Protein AF-A0A358HXK4-F1 (afd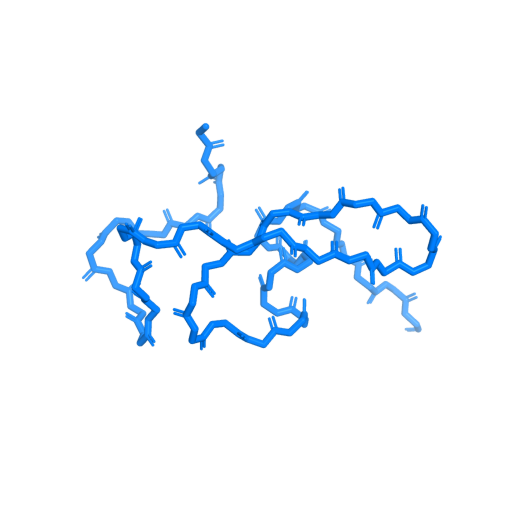b_monomer)

Organism: NCBI:txid168935

Structure (mmCIF, N/CA/C/O backbone):
data_AF-A0A358HXK4-F1
#
_entry.id   AF-A0A358HXK4-F1
#
loop_
_atom_site.group_PDB
_atom_site.id
_atom_site.type_symbol
_atom_site.label_atom_id
_atom_site.label_alt_id
_atom_site.label_comp_id
_atom_site.label_asym_id
_atom_site.label_entity_id
_atom_site.label_seq_id
_atom_site.pdbx_PDB_ins_code
_atom_site.Cartn_x
_atom_site.Cartn_y
_atom_site.Cartn_z
_atom_site.occupancy
_atom_site.B_iso_or_equiv
_atom_site.auth_seq_id
_atom_site.auth_comp_id
_atom_site.auth_asym_id
_atom_site.auth_atom_id
_atom_site.pdbx_PDB_model_num
ATOM 1 N N . MET A 1 1 ? -3.666 -15.367 -7.878 1.00 43.91 1 MET A N 1
ATOM 2 C CA . MET A 1 1 ? -4.244 -15.038 -9.199 1.00 43.91 1 MET A CA 1
ATOM 3 C C . MET A 1 1 ? -4.856 -13.650 -9.094 1.00 43.91 1 MET A C 1
ATOM 5 O O . MET A 1 1 ? -5.821 -13.492 -8.365 1.00 43.91 1 MET A O 1
ATOM 9 N N . THR A 1 2 ? -4.249 -12.632 -9.703 1.00 48.06 2 THR A N 1
ATOM 10 C CA . THR A 1 2 ? -4.741 -11.245 -9.668 1.00 48.06 2 THR A CA 1
ATOM 11 C C . THR A 1 2 ? -5.796 -11.055 -10.763 1.00 48.06 2 THR A C 1
ATOM 13 O O . THR A 1 2 ? -5.472 -10.782 -11.914 1.00 48.06 2 THR A O 1
ATOM 16 N N . THR A 1 3 ? -7.065 -11.248 -10.398 1.00 62.16 3 THR A N 1
ATOM 17 C CA . THR A 1 3 ? -8.253 -11.345 -11.275 1.00 62.16 3 THR A CA 1
ATOM 18 C C . THR A 1 3 ? -8.486 -10.158 -12.230 1.00 62.16 3 THR A C 1
ATOM 20 O O . THR A 1 3 ? -9.224 -10.306 -13.197 1.00 62.16 3 THR A O 1
ATOM 23 N N . PHE A 1 4 ? -7.829 -9.0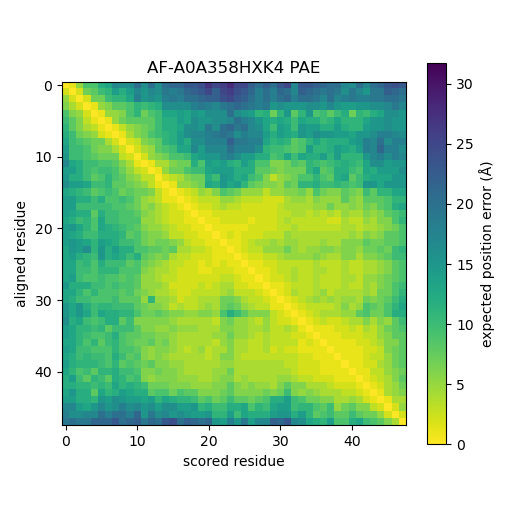08 -12.036 1.00 62.38 4 PHE A N 1
ATOM 24 C CA . PHE A 1 4 ? -8.078 -7.787 -12.824 1.00 62.38 4 PHE A CA 1
ATOM 25 C C . PHE A 1 4 ? -6.863 -7.234 -13.587 1.00 62.38 4 PHE A C 1
ATOM 27 O O . PHE A 1 4 ? -6.919 -6.112 -14.088 1.00 62.38 4 PHE A O 1
ATOM 34 N N . ARG A 1 5 ? -5.748 -7.974 -13.689 1.00 61.81 5 ARG A N 1
ATOM 35 C CA . ARG A 1 5 ? -4.558 -7.500 -14.424 1.00 61.81 5 ARG A CA 1
ATOM 36 C C . ARG A 1 5 ? -4.411 -8.172 -15.780 1.00 61.81 5 ARG A C 1
ATOM 38 O O . ARG A 1 5 ? -4.475 -9.392 -15.887 1.00 61.81 5 ARG A O 1
ATOM 45 N N . VAL A 1 6 ? -4.152 -7.367 -16.811 1.00 64.69 6 VAL A N 1
ATOM 46 C CA . VAL A 1 6 ? -3.832 -7.870 -18.151 1.00 64.69 6 VAL A CA 1
ATOM 47 C C . VAL A 1 6 ? -2.371 -8.335 -18.162 1.00 64.69 6 VAL A C 1
ATOM 49 O O . VAL A 1 6 ? -1.479 -7.508 -17.953 1.00 64.69 6 VAL A O 1
ATOM 52 N N . PRO A 1 7 ? -2.089 -9.625 -18.408 1.00 61.84 7 PRO A N 1
ATOM 53 C CA . PRO A 1 7 ? -0.720 -10.124 -18.438 1.00 61.84 7 PRO A CA 1
ATOM 54 C C . PRO A 1 7 ? 0.085 -9.434 -19.551 1.00 61.84 7 PRO A C 1
ATOM 56 O O . PRO A 1 7 ? -0.374 -9.318 -20.686 1.00 61.84 7 PRO A O 1
ATOM 59 N N . GLY A 1 8 ? 1.289 -8.957 -19.219 1.00 63.19 8 GLY A N 1
ATOM 60 C CA . GLY A 1 8 ? 2.212 -8.337 -20.181 1.00 63.19 8 GLY A CA 1
ATOM 61 C C . GLY A 1 8 ? 1.943 -6.862 -20.510 1.00 63.19 8 GLY A C 1
ATOM 62 O O . GLY A 1 8 ? 2.569 -6.326 -21.424 1.00 63.19 8 GLY A O 1
ATOM 63 N N . ARG A 1 9 ? 1.045 -6.182 -19.782 1.00 60.28 9 ARG A N 1
ATOM 64 C CA . ARG A 1 9 ? 0.722 -4.756 -19.979 1.00 60.28 9 ARG A CA 1
ATOM 65 C C . ARG A 1 9 ? 0.766 -3.986 -18.652 1.00 60.28 9 ARG A C 1
ATOM 67 O O . ARG A 1 9 ? 0.347 -4.501 -17.626 1.00 60.28 9 ARG A O 1
ATOM 74 N N . GLY A 1 10 ? 1.242 -2.738 -18.687 1.00 62.12 10 GLY A N 1
ATOM 75 C CA . GLY A 1 10 ? 1.382 -1.857 -17.515 1.00 62.12 10 GLY A CA 1
ATOM 76 C C . GLY A 1 10 ? 2.845 -1.621 -17.121 1.00 62.12 10 GLY A C 1
ATOM 77 O O . GLY A 1 10 ? 3.678 -2.511 -17.254 1.00 62.12 10 GLY A O 1
ATOM 78 N N . ARG A 1 11 ? 3.176 -0.412 -16.644 1.00 64.94 11 ARG A N 1
ATOM 79 C CA . ARG A 1 11 ? 4.525 -0.030 -16.162 1.00 64.94 11 ARG A CA 1
ATOM 80 C C . ARG A 1 11 ? 4.836 -0.605 -14.768 1.00 64.94 11 ARG A C 1
ATOM 82 O O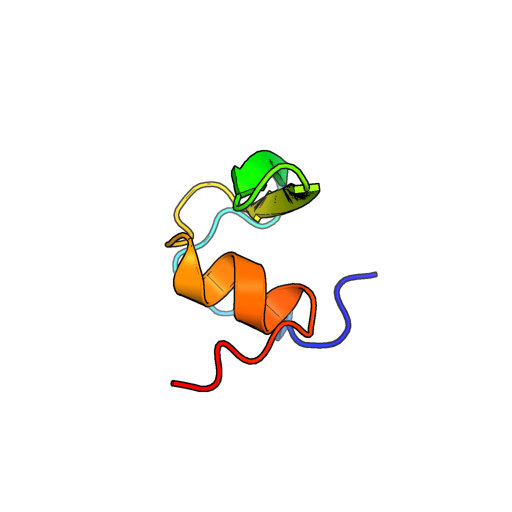 . ARG A 1 11 ? 5.443 0.061 -13.940 1.00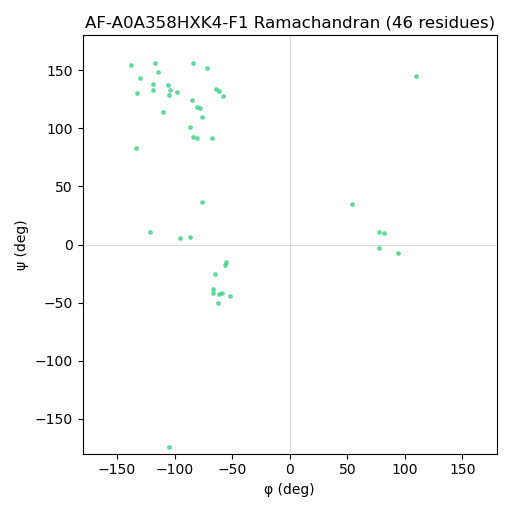 64.94 11 ARG A O 1
ATOM 89 N N . VAL A 1 12 ? 4.371 -1.816 -14.496 1.00 65.00 12 VAL A N 1
ATOM 90 C CA . VAL A 1 12 ? 4.452 -2.458 -13.182 1.00 65.00 12 VAL A CA 1
ATOM 91 C C . VAL A 1 12 ? 5.274 -3.728 -13.301 1.00 65.00 12 VAL A C 1
ATOM 93 O O . VAL A 1 12 ? 5.152 -4.484 -14.271 1.00 65.00 12 VAL A O 1
ATOM 96 N N . LEU A 1 13 ? 6.141 -3.963 -12.324 1.00 64.44 13 LEU A N 1
ATOM 97 C CA . LEU A 1 13 ? 6.980 -5.150 -12.297 1.00 64.44 13 LEU A CA 1
ATOM 98 C C . LEU A 1 13 ? 6.161 -6.325 -11.761 1.00 64.44 13 LEU A C 1
ATOM 100 O O . LEU A 1 13 ? 6.126 -6.597 -10.566 1.00 64.44 13 LEU A O 1
ATOM 104 N N . HIS A 1 14 ? 5.534 -7.066 -12.678 1.00 66.50 14 HIS A N 1
ATOM 105 C CA . HIS A 1 14 ? 4.736 -8.262 -12.376 1.00 66.50 14 HIS A CA 1
ATOM 106 C C . HIS A 1 14 ? 5.493 -9.357 -11.605 1.00 66.50 14 HIS A C 1
ATOM 108 O O . HIS A 1 14 ? 4.867 -10.239 -11.028 1.00 66.50 14 HIS A O 1
ATOM 114 N N . ASN A 1 15 ? 6.828 -9.302 -11.59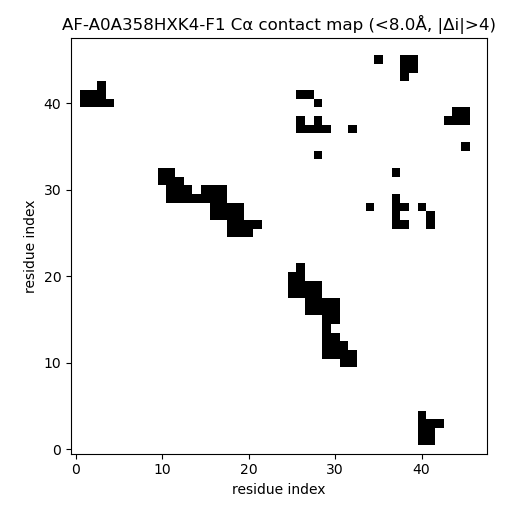4 1.00 67.62 15 ASN A N 1
ATOM 115 C CA . ASN A 1 15 ? 7.690 -10.268 -10.915 1.00 67.62 15 ASN A CA 1
ATOM 116 C C . ASN A 1 15 ? 8.122 -9.826 -9.504 1.00 67.62 15 ASN A C 1
ATOM 118 O O . ASN A 1 15 ? 8.975 -10.463 -8.891 1.00 67.62 15 ASN A O 1
ATOM 122 N N . ARG A 1 16 ? 7.595 -8.704 -8.999 1.00 76.38 16 ARG A N 1
ATOM 123 C CA . ARG A 1 16 ? 7.940 -8.174 -7.676 1.00 76.38 16 ARG A CA 1
ATOM 124 C C . ARG A 1 16 ? 6.681 -7.772 -6.910 1.00 76.38 16 ARG A C 1
ATOM 126 O O . ARG A 1 16 ? 6.292 -6.602 -6.938 1.00 76.38 16 ARG A O 1
ATOM 133 N N . PRO A 1 17 ? 6.016 -8.740 -6.255 1.00 78.75 17 PRO A N 1
ATOM 134 C CA . PRO A 1 17 ? 4.931 -8.433 -5.338 1.00 78.75 17 PRO A CA 1
ATOM 135 C C . PRO A 1 17 ? 5.460 -7.632 -4.147 1.00 78.75 17 PRO A C 1
ATOM 137 O O . PRO A 1 17 ? 6.479 -7.983 -3.554 1.00 78.75 17 PRO A O 1
ATOM 140 N N . VAL A 1 18 ? 4.751 -6.563 -3.799 1.00 82.38 18 VAL A N 1
ATOM 141 C CA . VAL A 1 18 ? 5.019 -5.730 -2.622 1.00 82.38 18 VAL A CA 1
ATOM 142 C C . VAL A 1 18 ? 3.813 -5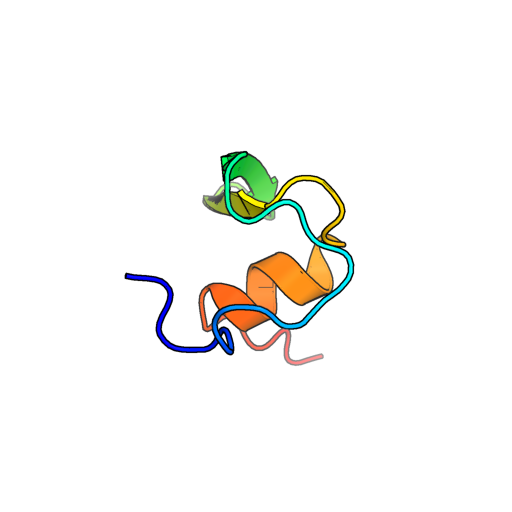.772 -1.697 1.00 82.38 18 VAL A C 1
ATOM 144 O O . VAL A 1 18 ? 2.675 -5.629 -2.139 1.00 82.38 18 VAL A O 1
ATOM 147 N N . SER A 1 19 ? 4.053 -5.975 -0.406 1.00 84.06 19 SER A N 1
ATOM 148 C CA . SER A 1 19 ? 3.001 -5.948 0.611 1.00 84.06 19 SER A CA 1
ATOM 149 C C . SER A 1 19 ? 2.981 -4.578 1.278 1.00 84.06 19 SER A C 1
ATOM 151 O O . SER A 1 19 ? 4.025 -4.086 1.701 1.00 84.06 19 SER A O 1
ATOM 153 N N . PHE A 1 20 ? 1.807 -3.964 1.386 1.00 83.75 20 PHE A N 1
ATOM 154 C CA . PHE A 1 20 ? 1.623 -2.687 2.073 1.00 83.75 20 PHE A CA 1
ATOM 155 C C . PHE A 1 20 ? 0.355 -2.721 2.922 1.00 83.75 20 PHE A C 1
ATOM 157 O O . PHE A 1 20 ? -0.570 -3.476 2.635 1.00 83.75 20 PHE A O 1
ATOM 164 N N . THR A 1 21 ? 0.302 -1.900 3.965 1.00 83.94 21 THR A N 1
ATOM 165 C CA . THR A 1 21 ? -0.877 -1.794 4.831 1.00 83.94 21 THR A CA 1
ATOM 166 C C . THR A 1 21 ? -1.621 -0.505 4.519 1.00 83.94 21 THR A C 1
ATOM 168 O O . THR A 1 21 ? -1.021 0.568 4.498 1.00 83.94 21 THR A O 1
ATOM 171 N N . PHE A 1 22 ? -2.924 -0.610 4.280 1.00 82.25 22 PHE A N 1
ATOM 172 C CA . PHE A 1 22 ? -3.826 0.513 4.060 1.00 82.25 22 PHE A CA 1
ATOM 173 C C . PHE A 1 22 ? -5.069 0.318 4.927 1.00 82.25 22 PHE A C 1
ATOM 175 O O . PHE A 1 22 ? -5.636 -0.770 4.947 1.00 82.25 22 PHE A O 1
ATOM 182 N N . ASP A 1 23 ? -5.457 1.349 5.678 1.00 80.44 23 ASP A N 1
ATOM 183 C CA . ASP A 1 23 ? -6.621 1.309 6.580 1.00 80.44 23 ASP A CA 1
ATOM 184 C C . ASP A 1 23 ? -6.597 0.139 7.594 1.00 80.44 23 ASP A C 1
ATOM 186 O O . ASP A 1 23 ? -7.602 -0.487 7.910 1.00 80.44 23 ASP A O 1
ATOM 190 N N . GLY A 1 24 ? -5.397 -0.227 8.063 1.00 85.62 24 GLY A N 1
ATOM 191 C CA . GLY A 1 24 ? -5.194 -1.359 8.978 1.00 85.62 24 GLY A CA 1
ATOM 192 C C . GLY A 1 24 ? -5.244 -2.748 8.325 1.00 85.62 24 GLY A C 1
ATOM 193 O O . GLY A 1 24 ? -4.975 -3.737 9.003 1.00 85.62 24 GLY A O 1
ATOM 194 N N . MET A 1 25 ? -5.513 -2.843 7.019 1.00 82.12 25 MET A N 1
ATOM 195 C CA . MET A 1 25 ? -5.527 -4.097 6.261 1.00 82.12 25 MET A CA 1
ATOM 196 C C . MET A 1 25 ? -4.287 -4.226 5.369 1.00 82.12 25 MET A C 1
ATOM 198 O O . MET A 1 25 ? -3.864 -3.270 4.718 1.00 82.12 25 MET A O 1
ATOM 202 N N . THR A 1 26 ? -3.679 -5.413 5.333 1.00 84.19 26 THR A N 1
ATOM 203 C CA . THR A 1 26 ? -2.525 -5.691 4.467 1.00 84.19 26 THR A CA 1
ATOM 204 C C . THR A 1 26 ? -2.989 -6.100 3.073 1.00 84.19 26 THR A C 1
ATOM 206 O O . THR A 1 26 ? -3.716 -7.078 2.913 1.00 84.19 26 THR A O 1
ATOM 209 N N . TYR A 1 27 ? -2.512 -5.380 2.064 1.00 83.81 27 TYR A N 1
ATOM 210 C CA . TYR A 1 27 ? -2.775 -5.617 0.651 1.00 83.81 27 TYR A CA 1
ATOM 211 C C . TYR A 1 27 ? -1.488 -5.958 -0.098 1.00 83.81 27 TYR A C 1
ATOM 213 O O . TYR A 1 27 ? -0.384 -5.583 0.305 1.00 83.81 27 TYR A O 1
ATOM 221 N N . GLN A 1 28 ? -1.637 -6.659 -1.222 1.00 80.88 28 GLN A N 1
ATOM 222 C CA . GLN A 1 28 ? -0.529 -7.024 -2.100 1.00 80.88 28 GLN A CA 1
ATOM 223 C C . GLN A 1 28 ? -0.611 -6.232 -3.412 1.00 80.88 28 GLN A C 1
ATOM 225 O O . GLN A 1 28 ? -1.547 -6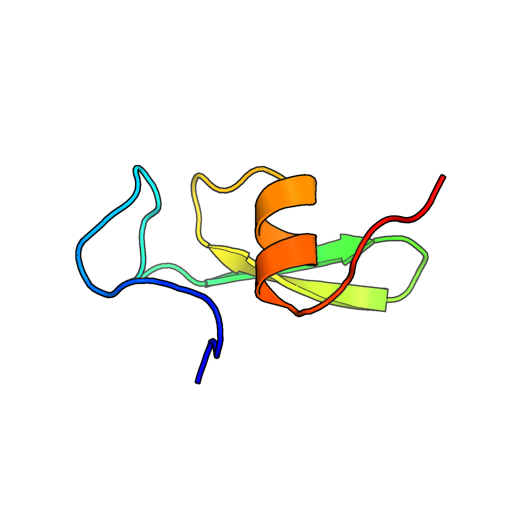.389 -4.194 1.00 80.88 28 GLN A O 1
ATOM 230 N N . GLY A 1 29 ? 0.363 -5.358 -3.647 1.00 81.69 29 GLY A N 1
ATOM 231 C CA . GLY A 1 29 ? 0.570 -4.633 -4.902 1.00 81.69 29 GLY A CA 1
ATOM 232 C C . GLY A 1 29 ? 1.740 -5.199 -5.710 1.00 81.69 29 GLY A C 1
ATOM 233 O O . GLY A 1 29 ? 2.339 -6.208 -5.334 1.00 81.69 29 GLY A O 1
ATOM 234 N N . LEU A 1 30 ? 2.089 -4.541 -6.816 1.00 82.00 30 LEU A N 1
ATOM 235 C CA . LEU A 1 30 ? 3.327 -4.792 -7.559 1.00 82.00 30 LEU A CA 1
ATOM 236 C C . LEU A 1 30 ? 4.237 -3.564 -7.483 1.00 82.00 30 LEU A C 1
ATOM 238 O O . LEU A 1 30 ? 3.768 -2.429 -7.403 1.00 82.00 30 LEU A O 1
ATOM 242 N N . GLU A 1 31 ? 5.550 -3.780 -7.500 1.00 75.69 31 GLU A N 1
ATOM 243 C CA . GLU A 1 31 ? 6.507 -2.674 -7.542 1.00 75.69 31 GLU A CA 1
ATOM 244 C C . GLU A 1 31 ? 6.253 -1.804 -8.790 1.00 75.69 31 GLU A C 1
ATOM 246 O O . GLU A 1 31 ? 6.160 -2.304 -9.917 1.00 75.69 31 GLU A O 1
ATOM 251 N N . GLY A 1 32 ? 6.108 -0.493 -8.576 1.00 75.25 32 GLY A N 1
ATOM 252 C CA . GLY A 1 32 ? 5.723 0.475 -9.607 1.00 75.25 32 GLY A CA 1
ATOM 253 C C . GLY A 1 32 ? 4.222 0.773 -9.678 1.00 75.25 32 GLY A C 1
ATOM 254 O O . GLY A 1 32 ? 3.833 1.698 -10.390 1.00 75.25 32 GLY A O 1
ATOM 255 N N . ASP A 1 33 ? 3.374 0.049 -8.938 1.00 73.19 33 ASP A N 1
ATOM 256 C CA . ASP A 1 33 ? 1.984 0.463 -8.736 1.00 73.19 33 ASP A CA 1
ATOM 257 C C . ASP A 1 33 ? 1.872 1.668 -7.807 1.00 73.19 33 ASP A C 1
ATOM 259 O O . ASP A 1 33 ? 2.640 1.847 -6.862 1.00 73.19 33 ASP A O 1
ATOM 263 N N . THR A 1 34 ? 0.813 2.444 -8.021 1.00 79.69 34 THR A N 1
ATOM 264 C CA . THR A 1 34 ? 0.283 3.350 -7.001 1.00 79.69 34 THR A CA 1
ATOM 265 C C . THR A 1 34 ? -0.656 2.593 -6.063 1.00 79.69 34 THR A C 1
ATOM 267 O O . THR A 1 34 ? -1.272 1.600 -6.458 1.00 79.69 34 THR A O 1
ATOM 27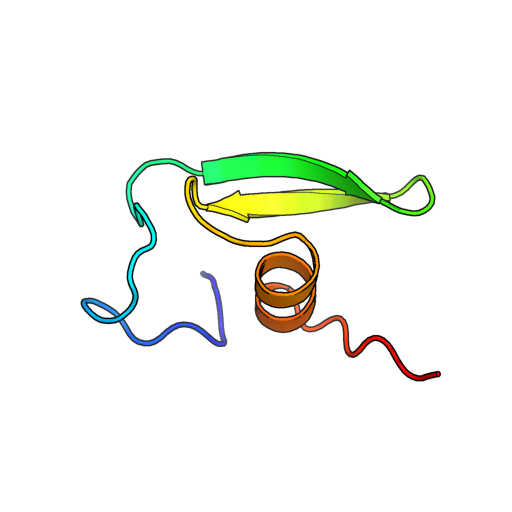0 N N . VAL A 1 35 ? -0.836 3.095 -4.836 1.00 79.19 35 VAL A N 1
ATOM 271 C CA . VAL A 1 35 ? -1.763 2.512 -3.846 1.00 79.19 35 VAL A CA 1
ATOM 272 C C . VAL A 1 35 ? -3.163 2.315 -4.439 1.00 79.19 35 VAL A C 1
ATOM 274 O O . VAL A 1 35 ? -3.728 1.235 -4.317 1.00 79.19 35 VAL A O 1
ATOM 277 N N . ALA A 1 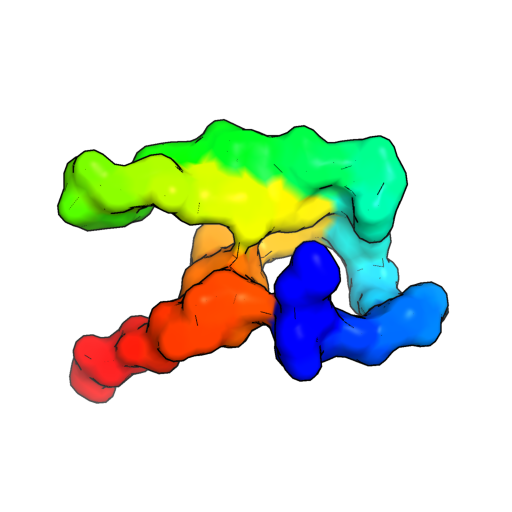36 ? -3.687 3.298 -5.179 1.00 78.94 36 ALA A N 1
ATOM 278 C CA . ALA A 1 36 ? -4.986 3.191 -5.846 1.00 78.94 36 ALA A CA 1
ATOM 279 C C . ALA A 1 36 ? -5.043 2.057 -6.890 1.00 78.94 36 ALA A C 1
ATOM 281 O O . ALA A 1 36 ? -6.017 1.309 -6.931 1.00 78.94 36 ALA A O 1
ATOM 282 N N . SER A 1 37 ? -3.990 1.888 -7.702 1.00 73.56 37 SER A N 1
ATOM 283 C CA . SER A 1 37 ? -3.922 0.809 -8.707 1.00 73.56 37 SER A CA 1
ATOM 284 C C . SER A 1 37 ? -3.841 -0.565 -8.046 1.00 73.56 37 SER A C 1
ATOM 286 O O . SER A 1 37 ? -4.478 -1.517 -8.496 1.00 73.56 37 SER A O 1
ATOM 288 N N . ALA A 1 38 ? -3.101 -0.665 -6.940 1.00 80.19 38 ALA A N 1
ATOM 289 C CA . ALA A 1 38 ? -3.027 -1.883 -6.152 1.00 80.19 38 ALA A CA 1
ATOM 290 C C . ALA A 1 38 ? -4.367 -2.213 -5.475 1.00 80.19 38 ALA A C 1
ATOM 292 O O . ALA A 1 38 ? -4.778 -3.369 -5.510 1.00 80.19 38 ALA A O 1
ATOM 293 N N . LEU A 1 39 ? -5.079 -1.224 -4.929 1.00 80.81 39 LEU A N 1
ATOM 294 C CA . LEU A 1 39 ? -6.405 -1.413 -4.332 1.00 80.81 39 LEU A CA 1
ATOM 295 C C . LEU A 1 39 ? -7.427 -1.897 -5.370 1.00 80.81 39 LEU A C 1
ATOM 297 O O . LEU A 1 39 ? -8.037 -2.946 -5.169 1.00 80.81 39 LEU A O 1
ATOM 301 N N . ILE A 1 40 ? -7.522 -1.232 -6.526 1.00 79.19 40 ILE A N 1
ATOM 302 C CA . ILE A 1 40 ? -8.398 -1.663 -7.629 1.00 79.19 40 ILE A CA 1
ATOM 303 C C . ILE A 1 40 ? -8.036 -3.081 -8.093 1.00 79.19 40 ILE A C 1
ATOM 305 O O . ILE A 1 40 ? -8.918 -3.913 -8.297 1.00 79.19 40 ILE A O 1
ATOM 309 N N . ALA A 1 41 ? -6.743 -3.402 -8.208 1.00 75.06 41 ALA A N 1
ATOM 310 C CA . ALA A 1 41 ? -6.293 -4.742 -8.583 1.00 75.06 41 ALA A CA 1
ATOM 311 C C . ALA A 1 41 ? -6.646 -5.824 -7.546 1.00 75.06 41 ALA A C 1
ATOM 313 O O . ALA A 1 41 ? -6.761 -6.994 -7.915 1.00 75.06 41 ALA A O 1
ATOM 314 N N . ASN A 1 42 ? -6.819 -5.446 -6.277 1.00 72.62 42 ASN A N 1
ATOM 315 C CA . ASN A 1 42 ? -7.321 -6.314 -5.210 1.00 72.62 42 ASN A CA 1
ATOM 316 C C . ASN A 1 42 ? -8.862 -6.324 -5.130 1.00 72.62 42 ASN A C 1
ATOM 318 O O . ASN A 1 42 ? -9.416 -6.925 -4.215 1.00 72.62 42 ASN A O 1
ATOM 322 N N . GLY A 1 43 ? -9.566 -5.689 -6.075 1.00 72.75 43 GLY A N 1
ATOM 323 C CA . GLY A 1 43 ? -11.028 -5.606 -6.080 1.00 72.75 43 GLY A CA 1
ATOM 324 C C . GLY A 1 43 ? -11.595 -4.572 -5.104 1.00 72.75 43 GLY A C 1
ATOM 325 O O . GLY A 1 43 ? -12.804 -4.538 -4.888 1.00 72.75 43 GLY A O 1
ATOM 326 N N . VAL A 1 44 ? -10.747 -3.718 -4.526 1.00 74.81 44 VAL A N 1
ATOM 327 C CA . VAL A 1 44 ? -11.172 -2.610 -3.671 1.00 74.81 44 VAL A CA 1
ATOM 328 C C . VAL A 1 44 ? -11.475 -1.410 -4.561 1.00 74.81 44 VAL A C 1
ATOM 330 O O . VAL A 1 44 ? -10.577 -0.703 -5.020 1.00 74.81 44 VAL A O 1
ATOM 333 N N . GLN A 1 45 ? -12.760 -1.170 -4.814 1.00 68.12 45 GLN A N 1
ATOM 334 C CA . GLN A 1 45 ? -13.212 0.126 -5.304 1.00 68.12 45 GLN A CA 1
ATOM 335 C C . GLN A 1 45 ? -13.220 1.096 -4.128 1.00 68.12 45 GLN A C 1
ATOM 337 O O . GLN A 1 45 ? -14.053 0.983 -3.231 1.00 68.12 45 GLN A O 1
ATOM 342 N N . LEU A 1 46 ? -12.295 2.054 -4.139 1.00 64.88 46 LEU A N 1
ATOM 343 C CA . LEU A 1 46 ? -12.357 3.200 -3.244 1.00 64.88 46 LEU A CA 1
ATOM 344 C C . LEU A 1 46 ? -13.576 4.040 -3.669 1.00 64.88 46 LEU A C 1
ATOM 346 O O . LEU A 1 46 ? -13.488 4.838 -4.599 1.00 64.88 46 LEU A O 1
ATOM 350 N N . MET A 1 47 ? -14.740 3.778 -3.075 1.00 59.62 47 MET A N 1
ATOM 351 C CA . MET A 1 47 ? -15.897 4.663 -3.191 1.00 59.62 47 MET A CA 1
ATOM 352 C C . MET A 1 47 ? -15.705 5.815 -2.207 1.00 59.62 47 MET A C 1
ATOM 354 O O . MET A 1 47 ? -15.598 5.592 -1.002 1.00 59.62 47 MET A O 1
ATOM 358 N N . GLY A 1 48 ? -15.635 7.025 -2.753 1.00 52.12 48 GLY A N 1
ATOM 359 C CA . GLY A 1 48 ? -15.813 8.291 -2.053 1.00 52.12 48 GLY A CA 1
ATOM 360 C C . GLY A 1 48 ? -16.932 9.060 -2.730 1.00 52.12 48 GLY A C 1
ATOM 361 O O . GLY A 1 48 ? -17.042 8.928 -3.972 1.00 52.12 48 GLY A O 1
#

Radius of gyration: 10.46 Å; Cα contacts (8 Å, |Δi|>4): 58; chains: 1; bounding box: 24×23×29 Å

Sequence (48 aa):
MTTFRVPGRGRVLHNRPVSFTFDGMTYQGLEGDTVASALIANGVQLMG

Mean predicted aligned error: 8.37 Å

Secondary structure (DSSP, 8-state):
--TT--TT-SSSEEEEEEEEEETTEEEEEEET--HHHHHHHTT-----

pLDDT: mean 72.23, std 10.17, range [43.91, 85.62]

Nearest PDB structures (foldseek):
  5k8j-assembly1_D-2  TM=3.126E-01  e=6.522E+00  Caulobacter vibrioides CB15

InterPro domains:
  IPR042204 2Fe-2S iron-sulfur cluster binding domain, N-terminal [G3DSA:3.10.20.440] (10-48)

Foldseek 3Di:
DQPPDDPPDDPFDPPAWDWDDDPNDIFIDTHVDDPCRRCVSVVHDPDD

Solvent-accessible surface area (backbone atoms only — not comparable to full-atom values): 3181 Å² total; per-residue (Å²): 132,66,89,69,66,62,87,97,63,72,89,45,41,86,92,37,79,38,78,48,73,56,96,91,41,79,45,70,32,36,45,71,54,52,71,68,58,25,35,46,46,68,70,44,77,86,82,127